Protein AF-A0A5C3QQQ2-F1 (afdb_monomer_lite)

Radius of gyration: 18.69 Å; chains: 1; bounding box: 52×61×32 Å

Foldseek 3Di:
DVVVVVVPDDPPPPPADPQADDCVVDDPDFWDQFPVPRDIFGKDWRAWPDPPPPPAKTKTWIAGVVVRFIKIKIKHALPPPPVVQCVCVVVVNHFAWGDWDQDDCVPRNRIIITMGHDDDDDDPDDPDDDD

Secondary structure (DSSP, 8-state):
-HHHHHHHS--------TT---GGGS-S--EEE-TTT--EEE-EEEEESS-TT--S-EEEEEEETTTTEEEEEEEEETT--HHHHHHHHTTTSSPPEEEEEE--HHHHTTEEEEEEEPP-PPP--------

pLDDT: mean 80.93, std 16.32, range [37.81, 96.75]

Structure (mmCIF, N/CA/C/O backbone):
data_AF-A0A5C3QQQ2-F1
#
_entry.id   AF-A0A5C3QQQ2-F1
#
loop_
_atom_site.group_PDB
_atom_site.id
_atom_site.type_symbol
_atom_site.label_atom_id
_atom_site.label_alt_id
_atom_site.label_comp_id
_atom_site.label_asym_id
_atom_site.label_entity_id
_atom_site.label_seq_id
_atom_site.pdbx_PDB_ins_code
_atom_site.Cartn_x
_atom_site.Cartn_y
_atom_site.Cartn_z
_atom_site.occupancy
_atom_site.B_iso_or_equiv
_atom_site.auth_seq_id
_atom_site.auth_comp_id
_atom_site.auth_asym_id
_atom_site.auth_atom_id
_atom_site.pdbx_PDB_model_num
ATOM 1 N N . MET A 1 1 ? -7.014 41.185 -11.190 1.00 55.47 1 MET A N 1
ATOM 2 C CA . MET A 1 1 ? -6.015 41.120 -10.099 1.00 55.47 1 MET A CA 1
ATOM 3 C C . MET A 1 1 ? -5.988 39.708 -9.533 1.00 55.47 1 MET A C 1
ATOM 5 O O . MET A 1 1 ? -6.895 39.343 -8.803 1.00 55.47 1 MET A O 1
ATOM 9 N N . LEU A 1 2 ? -4.971 38.915 -9.878 1.00 62.41 2 LEU A N 1
ATOM 10 C CA . LEU A 1 2 ? -4.771 37.563 -9.332 1.00 62.41 2 LEU A CA 1
ATOM 11 C C . LEU A 1 2 ? -4.286 37.609 -7.867 1.00 62.41 2 LEU A C 1
ATOM 13 O O . LEU A 1 2 ? -4.644 36.767 -7.056 1.00 62.41 2 LEU A O 1
ATOM 17 N N . GLN A 1 3 ? -3.511 38.640 -7.510 1.00 69.19 3 GLN A N 1
ATOM 18 C CA . GLN A 1 3 ? -2.911 38.787 -6.177 1.00 69.19 3 GLN A CA 1
ATOM 19 C C . GLN A 1 3 ? -3.929 38.938 -5.036 1.00 69.19 3 GLN A C 1
ATOM 21 O O . GLN A 1 3 ? -3.665 38.460 -3.938 1.00 69.19 3 GLN A O 1
ATOM 26 N N . GLY A 1 4 ? -5.078 39.581 -5.279 1.00 79.19 4 GLY A N 1
ATOM 27 C CA . GLY A 1 4 ? -6.130 39.720 -4.265 1.00 79.19 4 GLY A CA 1
ATOM 28 C C . GLY A 1 4 ? -6.773 38.378 -3.911 1.00 79.19 4 GLY A C 1
ATOM 29 O O . GLY A 1 4 ? -6.959 38.083 -2.738 1.00 79.19 4 GLY A O 1
ATOM 30 N N . TYR A 1 5 ? -7.009 37.539 -4.924 1.00 72.81 5 TYR A N 1
ATOM 31 C CA . TYR A 1 5 ? -7.568 36.195 -4.766 1.00 72.81 5 TYR A CA 1
ATOM 32 C C . TYR A 1 5 ? -6.655 35.283 -3.932 1.00 72.81 5 TYR A C 1
ATOM 34 O O . TYR A 1 5 ? -7.126 34.616 -3.019 1.00 72.81 5 TYR A O 1
ATOM 42 N N . TYR A 1 6 ? -5.337 35.305 -4.170 1.00 74.25 6 TYR A N 1
ATOM 43 C CA . TYR A 1 6 ? -4.394 34.483 -3.396 1.00 74.25 6 TYR A CA 1
ATOM 44 C C . TYR A 1 6 ? -4.176 34.952 -1.950 1.00 74.25 6 TYR A C 1
ATOM 46 O O . TYR A 1 6 ? -3.698 34.165 -1.142 1.00 74.25 6 TYR A O 1
ATOM 54 N N . ARG A 1 7 ? -4.518 36.200 -1.597 1.00 74.75 7 ARG A N 1
ATOM 55 C CA . ARG A 1 7 ? -4.427 36.689 -0.206 1.00 74.75 7 ARG A CA 1
ATOM 56 C C . ARG A 1 7 ? -5.573 36.221 0.683 1.00 74.75 7 ARG A C 1
ATOM 58 O O . ARG A 1 7 ? -5.406 36.207 1.896 1.00 74.75 7 ARG A O 1
ATOM 65 N N . THR A 1 8 ? -6.725 35.908 0.097 1.00 77.12 8 THR A N 1
ATOM 66 C CA . THR A 1 8 ? -7.932 35.507 0.836 1.00 77.12 8 THR A CA 1
ATOM 67 C C . THR A 1 8 ? -8.092 33.998 0.936 1.00 77.12 8 THR A C 1
ATOM 69 O O . THR A 1 8 ? -9.000 33.533 1.617 1.00 77.12 8 THR A O 1
ATOM 72 N N . LEU A 1 9 ? -7.248 33.226 0.246 1.00 73.75 9 LEU A N 1
ATOM 73 C CA . LEU A 1 9 ? -7.199 31.789 0.452 1.00 73.75 9 LEU A CA 1
ATOM 74 C C . LEU A 1 9 ? -6.579 31.543 1.823 1.00 73.75 9 LEU A C 1
ATOM 76 O O . LEU A 1 9 ? -5.402 31.828 2.041 1.00 73.75 9 LEU A O 1
ATOM 80 N N . GLU A 1 10 ? -7.381 31.016 2.741 1.00 66.81 10 GLU A N 1
ATOM 81 C CA . GLU A 1 10 ? -6.843 30.345 3.913 1.00 66.81 10 GLU A CA 1
ATOM 82 C C . GLU A 1 10 ? -5.853 29.299 3.409 1.00 66.81 10 GLU A C 1
ATOM 84 O O . GLU A 1 10 ? -6.215 28.445 2.598 1.00 66.81 10 GLU A O 1
ATOM 89 N N . SER A 1 11 ? -4.590 29.396 3.827 1.00 59.12 11 SER A N 1
ATOM 90 C CA . SER A 1 11 ? -3.621 28.342 3.554 1.00 59.12 11 SER A CA 1
ATOM 91 C C . SER A 1 11 ? -4.184 27.068 4.175 1.00 59.12 11 SER A C 1
ATOM 93 O O . SER A 1 11 ? -4.240 27.000 5.409 1.00 59.12 11 SER A O 1
ATOM 95 N N . PRO A 1 12 ? -4.592 26.057 3.381 1.00 58.56 12 PRO A N 1
ATOM 96 C CA . PRO A 1 12 ? -4.883 24.766 3.954 1.00 58.56 12 PRO A CA 1
ATOM 97 C C . PRO A 1 12 ? -3.520 24.291 4.414 1.00 58.56 12 PRO A C 1
ATOM 99 O O . PRO A 1 12 ? -2.669 23.922 3.610 1.00 58.56 12 PRO A O 1
ATOM 102 N N . THR A 1 13 ? -3.254 24.445 5.700 1.00 54.50 13 THR A N 1
ATOM 103 C CA . THR A 1 13 ? -2.067 23.874 6.300 1.00 54.50 13 THR A CA 1
ATOM 104 C C . THR A 1 13 ? -2.520 22.457 6.596 1.00 54.50 13 THR A C 1
ATOM 106 O O . THR A 1 13 ? -3.230 22.271 7.586 1.00 54.50 13 THR A O 1
ATOM 109 N N . PRO A 1 14 ? -2.252 21.453 5.731 1.00 54.78 14 PRO A N 1
ATOM 110 C CA . PRO A 1 14 ? -2.414 20.090 6.191 1.00 54.78 14 PRO A CA 1
ATOM 111 C C . PRO A 1 14 ? -1.542 20.007 7.437 1.00 54.78 14 PRO A C 1
ATOM 113 O O . PRO A 1 14 ? -0.378 20.412 7.398 1.00 54.78 14 PRO A O 1
ATOM 116 N N . SER A 1 15 ? -2.110 19.584 8.562 1.00 54.94 15 SER A N 1
ATOM 117 C CA . SER A 1 15 ? -1.320 19.267 9.742 1.00 54.94 15 SER A CA 1
ATOM 118 C C . SER A 1 15 ? -0.343 18.171 9.323 1.00 54.94 15 SER A C 1
ATOM 120 O O . SER A 1 15 ? -0.707 16.995 9.262 1.00 54.94 15 SER A O 1
ATOM 122 N N . LEU A 1 16 ? 0.862 18.563 8.911 1.00 56.09 16 LEU A N 1
ATOM 123 C CA . LEU A 1 16 ? 1.905 17.629 8.534 1.00 56.09 16 LEU A CA 1
ATOM 124 C C . LEU A 1 16 ? 2.231 16.865 9.811 1.00 56.09 16 LEU A C 1
ATOM 126 O O . LEU A 1 16 ? 2.661 17.459 10.801 1.00 56.09 16 LEU A O 1
ATOM 130 N N . GLN A 1 17 ? 1.961 15.561 9.821 1.00 65.12 17 GLN A N 1
ATOM 131 C CA . GLN A 1 17 ? 2.464 14.726 10.900 1.00 65.12 17 GLN A CA 1
ATOM 132 C C . GLN A 1 17 ? 3.999 14.857 10.893 1.00 65.12 17 GLN A C 1
ATOM 134 O O . GLN A 1 17 ? 4.570 14.803 9.802 1.00 65.12 17 GLN A O 1
ATOM 139 N N . PRO A 1 18 ? 4.668 15.028 12.053 1.00 60.03 18 PRO A N 1
ATOM 140 C CA . PRO A 1 18 ? 6.091 15.395 12.138 1.00 60.03 18 PRO A CA 1
ATOM 141 C C . PRO A 1 18 ? 7.075 14.496 11.367 1.00 60.03 18 PRO A C 1
ATOM 143 O O . PRO A 1 18 ? 8.206 14.892 11.131 1.00 60.03 18 PRO A O 1
ATOM 146 N N . GLU A 1 19 ? 6.631 13.318 10.929 1.00 70.06 19 GLU A N 1
ATOM 147 C CA . GLU A 1 19 ? 7.434 12.289 10.260 1.00 70.06 19 GLU A CA 1
ATOM 148 C C . GLU A 1 19 ? 6.949 11.957 8.836 1.00 70.06 19 GLU A C 1
ATOM 150 O O . GLU A 1 19 ? 7.408 10.990 8.225 1.00 70.06 19 GLU A O 1
ATOM 155 N N . CYS A 1 20 ? 5.975 12.707 8.310 1.00 69.12 20 CYS A N 1
ATOM 156 C CA . C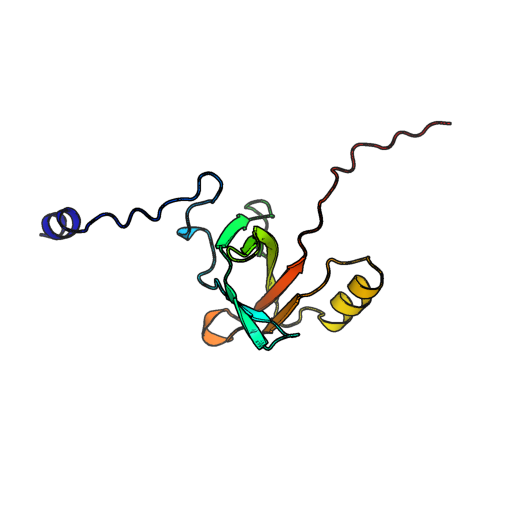YS A 1 20 ? 5.391 12.459 6.994 1.00 69.12 20 CYS A CA 1
ATOM 157 C C . CYS A 1 20 ? 5.871 13.498 5.982 1.00 69.12 20 CYS A C 1
ATOM 159 O O . CYS A 1 20 ? 5.811 14.706 6.222 1.00 69.12 20 CYS A O 1
ATOM 161 N N . MET A 1 21 ? 6.302 13.031 4.809 1.00 74.56 21 MET A N 1
ATOM 162 C CA . MET A 1 21 ? 6.568 13.933 3.689 1.00 74.56 21 MET A CA 1
ATOM 163 C C . MET A 1 21 ? 5.295 14.662 3.248 1.00 74.56 21 MET A C 1
ATOM 165 O O . MET A 1 21 ? 4.169 14.230 3.498 1.00 74.56 21 MET A O 1
ATOM 169 N N . HIS A 1 22 ? 5.475 15.783 2.550 1.00 73.56 22 HIS A N 1
ATOM 170 C CA . HIS A 1 22 ? 4.349 16.563 2.057 1.00 73.56 22 HIS A CA 1
ATOM 171 C C . HIS A 1 22 ? 3.447 15.711 1.124 1.00 73.56 22 HIS A C 1
ATOM 173 O O . HIS A 1 22 ? 3.970 15.103 0.185 1.00 73.56 22 HIS A O 1
ATOM 179 N N . PRO A 1 23 ? 2.103 15.727 1.283 1.00 74.69 23 PRO A N 1
ATOM 180 C CA . PRO A 1 23 ? 1.162 14.882 0.531 1.00 74.69 23 PRO A CA 1
ATOM 181 C C . PRO A 1 23 ? 1.332 14.893 -0.996 1.00 74.69 23 PRO A C 1
ATOM 183 O O . PRO A 1 23 ? 1.122 13.884 -1.657 1.00 74.69 23 PRO A O 1
ATOM 186 N N . ARG A 1 24 ? 1.767 16.029 -1.558 1.00 77.12 24 ARG A N 1
ATOM 187 C CA . ARG A 1 24 ? 2.061 16.213 -2.996 1.00 77.12 24 ARG A CA 1
ATOM 188 C C . ARG A 1 24 ? 3.042 15.201 -3.607 1.00 77.12 24 ARG A C 1
ATOM 190 O O . ARG A 1 24 ? 3.115 15.123 -4.827 1.00 77.12 24 ARG A O 1
ATOM 197 N N . PHE A 1 25 ? 3.851 14.526 -2.789 1.00 77.44 25 PHE A N 1
ATOM 198 C CA . PHE A 1 25 ? 4.832 13.535 -3.243 1.00 77.44 25 PHE A CA 1
ATOM 199 C C . PHE A 1 25 ? 4.265 12.113 -3.286 1.00 77.44 25 PHE A C 1
ATOM 201 O O . PHE A 1 25 ? 4.984 11.175 -3.628 1.00 77.44 25 PHE A O 1
ATOM 208 N N . PHE A 1 26 ? 2.985 11.950 -2.952 1.00 83.19 26 PHE A N 1
ATOM 209 C CA . PHE A 1 26 ? 2.322 10.661 -2.904 1.00 83.19 26 PHE A CA 1
ATOM 210 C C . PHE A 1 26 ? 1.177 10.568 -3.912 1.00 83.19 26 PHE A C 1
ATOM 212 O O . PHE A 1 26 ? 0.580 11.580 -4.289 1.00 83.19 26 PHE A O 1
ATOM 219 N N . PRO A 1 27 ? 0.830 9.344 -4.336 1.00 86.12 27 PRO A N 1
ATOM 220 C CA . PRO A 1 27 ? -0.387 9.094 -5.090 1.00 86.12 27 PRO A CA 1
ATOM 221 C C . PRO A 1 27 ? -1.641 9.507 -4.310 1.00 86.12 27 PRO A C 1
ATOM 223 O O . PRO A 1 27 ? -1.679 9.448 -3.084 1.00 86.12 27 PRO A O 1
ATOM 226 N N . HIS A 1 28 ? -2.708 9.853 -5.032 1.00 88.94 28 HIS A N 1
ATOM 227 C CA . HIS A 1 28 ? -3.985 10.255 -4.430 1.00 88.94 28 HIS A CA 1
ATOM 228 C C . HIS A 1 28 ? -4.751 9.115 -3.741 1.00 88.94 28 HIS A C 1
ATOM 230 O O . HIS A 1 28 ? -5.699 9.378 -3.009 1.00 88.94 28 HIS A O 1
ATOM 236 N N . ILE A 1 29 ? -4.385 7.855 -3.991 1.00 92.00 29 ILE A N 1
ATOM 237 C CA . ILE A 1 29 ? -5.066 6.698 -3.403 1.00 92.00 29 ILE A CA 1
ATOM 238 C C . ILE A 1 29 ? -4.637 6.547 -1.942 1.00 92.00 29 ILE A C 1
ATOM 240 O O . ILE A 1 29 ? -3.447 6.383 -1.676 1.00 92.00 29 ILE A O 1
ATOM 244 N N . THR A 1 30 ? -5.604 6.558 -1.023 1.00 94.88 30 THR A N 1
ATOM 245 C CA . THR A 1 30 ? -5.393 6.525 0.440 1.00 94.88 30 THR A CA 1
ATOM 246 C C . THR A 1 30 ? -6.254 5.482 1.164 1.00 94.88 30 THR A C 1
ATOM 248 O O . THR A 1 30 ? -6.337 5.481 2.392 1.00 94.88 30 THR A O 1
ATOM 251 N N . SER A 1 31 ? -6.909 4.578 0.432 1.00 95.19 31 SER A N 1
ATOM 252 C CA . SER A 1 31 ? -7.676 3.477 1.020 1.00 95.19 31 SER A CA 1
ATOM 253 C C . SER A 1 31 ? -7.729 2.249 0.110 1.00 95.19 31 SER A C 1
ATOM 255 O O . SER A 1 31 ? -7.435 2.332 -1.084 1.00 95.19 31 SER A O 1
ATOM 257 N N . TYR A 1 32 ? -8.069 1.094 0.684 1.00 94.38 32 TYR A N 1
ATOM 258 C CA . TYR A 1 32 ? -8.357 -0.147 -0.040 1.00 94.38 32 TYR A CA 1
ATOM 259 C C . TYR A 1 32 ? -9.415 -0.973 0.701 1.00 94.38 32 TYR A C 1
ATOM 261 O O . TYR A 1 32 ? -9.605 -0.810 1.903 1.00 94.38 32 TYR A O 1
ATOM 269 N N . SER A 1 33 ? -10.097 -1.875 -0.002 1.00 92.75 33 SER A N 1
ATOM 270 C CA . SER A 1 33 ? -11.020 -2.831 0.623 1.00 92.75 33 SER A CA 1
ATOM 271 C C . SER A 1 33 ? -10.257 -4.069 1.083 1.00 92.75 33 SER A C 1
ATOM 273 O O . SER A 1 33 ? -9.628 -4.738 0.266 1.00 92.75 33 SER A O 1
ATOM 275 N N . SER A 1 34 ? -10.316 -4.388 2.374 1.00 87.38 34 SER A N 1
ATOM 276 C CA . SER A 1 34 ? -9.772 -5.633 2.921 1.00 87.38 34 SER A CA 1
ATOM 277 C C . SER A 1 34 ? -10.383 -6.835 2.199 1.00 87.38 34 SER A C 1
ATOM 279 O O . SER A 1 34 ? -11.607 -6.936 2.104 1.00 87.38 34 SER A O 1
ATOM 281 N N . GLN A 1 35 ? -9.551 -7.748 1.690 1.00 81.19 35 GLN A N 1
ATOM 282 C CA . GLN A 1 35 ? -10.054 -8.958 1.028 1.00 81.19 35 GLN A CA 1
ATOM 283 C C . GLN A 1 35 ? -10.689 -9.940 2.020 1.00 81.19 35 GLN A C 1
ATOM 285 O O . GLN A 1 35 ? -11.592 -10.677 1.633 1.00 81.19 35 GLN A O 1
ATOM 290 N N . ASP A 1 36 ? -10.269 -9.911 3.288 1.00 82.56 36 ASP A N 1
ATOM 291 C CA . ASP A 1 36 ? -10.746 -10.846 4.311 1.00 82.56 36 ASP A CA 1
ATOM 292 C C . ASP A 1 36 ? -12.106 -10.430 4.888 1.00 82.56 36 ASP A C 1
ATOM 294 O O . ASP A 1 36 ? -12.965 -11.270 5.144 1.00 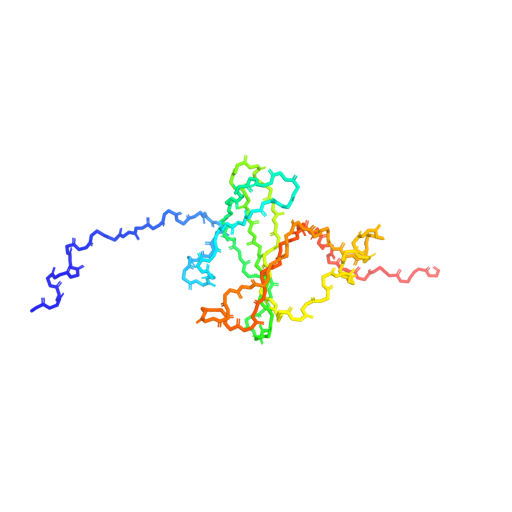82.56 36 ASP A O 1
ATOM 298 N N . THR A 1 37 ? -12.310 -9.125 5.103 1.00 86.62 37 THR A N 1
ATOM 299 C CA . THR A 1 37 ? -13.491 -8.594 5.810 1.00 86.62 37 THR A CA 1
ATOM 300 C C . THR A 1 37 ? -14.413 -7.753 4.933 1.00 86.62 37 THR A C 1
ATOM 302 O O . THR A 1 37 ? -15.540 -7.470 5.332 1.00 86.62 37 THR A O 1
ATOM 305 N N . GLY A 1 38 ? -13.950 -7.302 3.764 1.00 86.94 38 GLY A N 1
ATOM 306 C CA . GLY A 1 38 ? -14.660 -6.332 2.926 1.00 86.94 38 GLY A CA 1
ATOM 307 C C . GLY A 1 38 ? -14.666 -4.898 3.476 1.00 86.94 38 GLY A C 1
ATOM 308 O O . GLY A 1 38 ? -15.176 -3.998 2.809 1.00 86.94 38 GLY A O 1
ATOM 309 N N . GLU A 1 39 ? -14.096 -4.651 4.661 1.00 92.94 39 GLU A N 1
ATOM 310 C CA . GLU A 1 39 ? -14.027 -3.311 5.255 1.00 92.94 39 GLU A CA 1
ATOM 311 C C . GLU A 1 39 ? -13.092 -2.400 4.448 1.00 92.94 39 GLU A C 1
ATOM 313 O O . GLU A 1 39 ? -12.035 -2.822 3.971 1.00 92.94 39 GLU A O 1
ATOM 318 N N . VAL A 1 40 ? -13.455 -1.122 4.331 1.00 95.62 40 VAL A N 1
ATOM 319 C CA . VAL A 1 40 ? -12.564 -0.092 3.792 1.00 95.62 40 VAL A CA 1
ATOM 320 C C . VAL A 1 40 ? -11.504 0.271 4.834 1.00 95.62 40 VAL A C 1
ATOM 322 O O . VAL A 1 40 ? -11.803 0.800 5.907 1.00 95.62 40 VAL A O 1
ATOM 325 N N . VAL A 1 41 ? -10.247 0.016 4.487 1.00 96.06 41 VAL A N 1
ATOM 326 C CA . VAL A 1 41 ? -9.064 0.362 5.271 1.00 96.06 41 VAL A CA 1
ATOM 327 C C . VAL A 1 41 ? -8.469 1.653 4.722 1.00 96.06 41 VAL A C 1
ATOM 329 O O . VAL A 1 41 ? -7.973 1.691 3.596 1.00 96.06 41 VAL A O 1
ATOM 332 N N . GLU A 1 42 ? -8.500 2.709 5.529 1.00 96.75 42 GLU A N 1
ATOM 333 C CA . GLU A 1 42 ? -7.833 3.981 5.242 1.00 96.75 42 GLU A CA 1
ATOM 334 C C . GLU A 1 42 ? -6.387 3.963 5.742 1.00 96.75 42 GLU A C 1
ATOM 336 O O . GLU A 1 42 ? -6.078 3.383 6.787 1.00 96.75 42 GLU A O 1
ATOM 341 N N . PHE A 1 43 ? -5.495 4.623 5.009 1.00 95.38 43 PHE A N 1
ATOM 342 C CA . PHE A 1 43 ? -4.093 4.756 5.377 1.00 95.38 43 PHE A CA 1
ATOM 343 C C . PHE A 1 43 ? -3.543 6.143 5.042 1.00 95.38 43 PHE A C 1
ATOM 345 O O . PHE A 1 43 ? -4.047 6.857 4.175 1.00 95.38 43 PHE A O 1
ATOM 352 N N . VAL A 1 44 ? -2.458 6.505 5.720 1.00 94.25 44 VAL A N 1
ATOM 353 C CA . VAL A 1 44 ? -1.714 7.748 5.509 1.00 94.25 44 VAL A CA 1
ATOM 354 C C . VAL A 1 44 ? -0.293 7.405 5.093 1.00 94.25 44 VAL A C 1
ATOM 356 O O . VAL A 1 44 ? 0.365 6.581 5.729 1.00 94.25 44 VAL A O 1
ATOM 359 N N . TYR A 1 45 ? 0.185 8.022 4.016 1.00 93.25 45 TYR A N 1
ATOM 360 C CA . TYR A 1 45 ? 1.561 7.845 3.571 1.00 93.25 45 TYR A CA 1
ATOM 361 C C . TYR A 1 45 ? 2.555 8.481 4.541 1.00 93.25 45 TYR A C 1
ATOM 363 O O . TYR A 1 45 ? 2.349 9.592 5.020 1.00 93.25 45 TYR A O 1
ATOM 371 N N . VAL A 1 46 ? 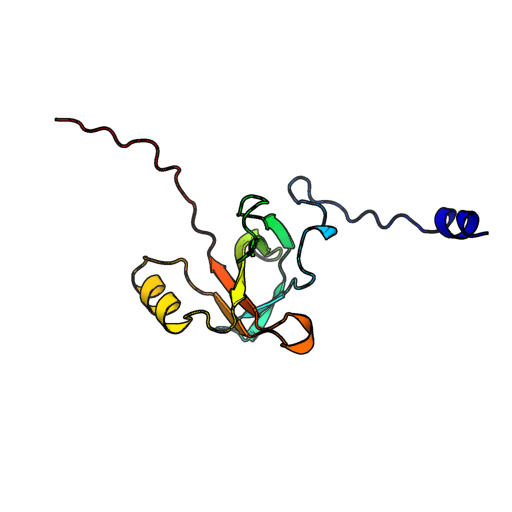3.666 7.785 4.765 1.00 91.88 46 VAL A N 1
ATOM 372 C CA . VAL A 1 46 ? 4.787 8.253 5.584 1.00 91.88 46 VAL A CA 1
ATOM 373 C C . VAL A 1 46 ? 5.927 8.712 4.678 1.00 91.88 46 VAL A C 1
ATOM 375 O O . VAL A 1 46 ? 6.319 9.879 4.700 1.00 91.88 46 VAL A O 1
ATOM 378 N N . LYS A 1 47 ? 6.451 7.796 3.849 1.00 90.62 47 LYS A N 1
ATOM 379 C CA . LYS A 1 47 ? 7.593 8.047 2.958 1.00 90.62 47 LYS A CA 1
ATOM 380 C C . LYS A 1 47 ? 7.675 7.054 1.792 1.00 90.62 47 LYS A C 1
ATOM 382 O O . LYS A 1 47 ? 7.320 5.891 1.986 1.00 90.62 47 LYS A O 1
ATOM 387 N N . PRO A 1 48 ? 8.174 7.436 0.603 1.00 89.62 48 PRO A N 1
ATOM 388 C CA . PRO A 1 48 ? 8.720 6.476 -0.353 1.00 89.62 48 PRO A CA 1
ATOM 389 C C . PRO A 1 48 ? 9.824 5.612 0.273 1.00 89.62 48 PRO A C 1
ATOM 391 O O . PRO A 1 48 ? 10.612 6.069 1.100 1.00 89.62 48 PRO A O 1
ATOM 394 N N . LEU A 1 49 ? 9.849 4.339 -0.115 1.00 88.94 49 LEU A N 1
ATOM 395 C CA . LEU A 1 49 ? 10.818 3.337 0.341 1.00 88.94 49 LEU A CA 1
ATOM 396 C C . LEU A 1 49 ? 11.974 3.136 -0.635 1.00 88.94 49 LEU A C 1
ATOM 398 O O . LEU A 1 49 ? 12.958 2.487 -0.293 1.00 88.94 49 LEU A O 1
ATOM 402 N N . GLN A 1 50 ? 11.848 3.648 -1.853 1.00 80.81 50 GLN A N 1
ATOM 403 C CA . GLN A 1 50 ? 12.900 3.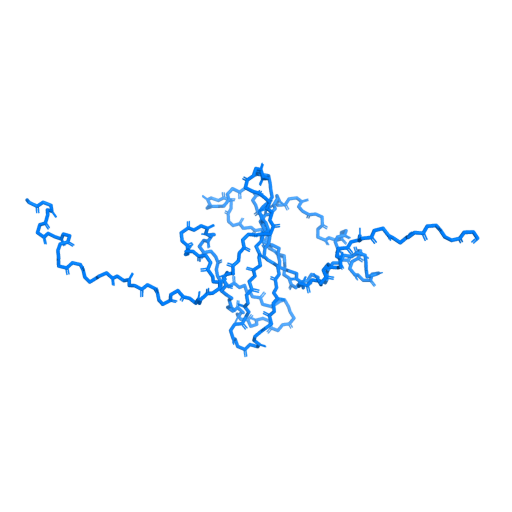567 -2.853 1.00 80.81 50 GLN A CA 1
ATOM 404 C C . GLN A 1 50 ? 13.615 4.900 -3.002 1.00 80.81 50 GLN A C 1
ATOM 406 O O . GLN A 1 50 ? 13.022 5.950 -2.745 1.00 80.81 50 GLN A O 1
ATOM 411 N N . PRO A 1 51 ? 14.877 4.861 -3.453 1.00 70.56 51 PRO A N 1
ATOM 412 C CA . PRO A 1 51 ? 15.590 6.073 -3.797 1.00 70.56 51 PRO A CA 1
ATOM 413 C C . PRO A 1 51 ? 14.930 6.767 -4.995 1.00 70.56 51 PRO A C 1
ATOM 415 O O . PRO A 1 51 ? 14.337 6.119 -5.858 1.00 70.56 51 PRO A O 1
ATOM 418 N N . GLU A 1 52 ? 15.086 8.088 -5.070 1.00 65.50 52 GLU A N 1
ATOM 419 C CA . GLU A 1 52 ? 14.425 8.961 -6.055 1.00 65.50 52 GLU A CA 1
ATOM 420 C C . GLU A 1 52 ? 14.652 8.553 -7.522 1.00 65.50 52 GLU A C 1
ATOM 422 O O . GLU A 1 52 ? 13.824 8.831 -8.385 1.00 65.50 52 GLU A O 1
ATOM 427 N N . TRP A 1 53 ? 15.750 7.853 -7.820 1.00 62.50 53 TRP A N 1
ATOM 428 C CA . TRP A 1 53 ? 16.092 7.392 -9.169 1.00 62.50 53 TRP A CA 1
ATOM 429 C C . TRP A 1 53 ? 15.371 6.099 -9.601 1.00 62.50 53 TRP A C 1
ATOM 431 O O . TRP A 1 53 ? 15.479 5.686 -10.759 1.00 62.50 53 TRP A O 1
ATOM 441 N N . ALA A 1 54 ? 14.628 5.433 -8.711 1.00 64.12 54 ALA A N 1
ATOM 442 C CA . ALA A 1 54 ? 13.908 4.199 -9.020 1.00 64.12 54 ALA A CA 1
ATOM 443 C C . ALA A 1 54 ? 12.567 4.489 -9.727 1.00 64.12 54 ALA A C 1
ATOM 445 O O . ALA A 1 54 ? 11.512 4.590 -9.110 1.00 64.12 54 ALA A O 1
ATOM 446 N N . ILE A 1 55 ? 12.603 4.593 -11.057 1.00 57.81 55 ILE A N 1
ATOM 447 C CA . ILE A 1 55 ? 11.475 5.092 -11.870 1.00 57.81 55 ILE A CA 1
ATOM 448 C C . ILE A 1 55 ? 10.334 4.068 -12.072 1.00 57.81 55 ILE A C 1
ATOM 450 O O . ILE A 1 55 ? 9.207 4.456 -12.368 1.00 57.81 55 ILE A O 1
ATOM 454 N N . ARG A 1 56 ? 10.582 2.752 -11.965 1.00 61.59 56 ARG A N 1
ATOM 455 C CA . ARG A 1 56 ? 9.670 1.741 -12.562 1.00 61.59 56 ARG A CA 1
ATOM 456 C C . ARG A 1 56 ? 8.665 1.073 -11.622 1.00 61.59 56 ARG A C 1
ATOM 458 O O . ARG A 1 56 ? 7.738 0.428 -12.098 1.00 61.59 56 ARG A O 1
ATOM 465 N N . CYS A 1 57 ? 8.826 1.186 -10.313 1.00 64.00 57 CYS A N 1
ATOM 466 C CA . CYS A 1 57 ? 7.918 0.602 -9.325 1.00 64.00 57 CYS A CA 1
ATOM 467 C C . CYS A 1 57 ? 8.036 1.466 -8.089 1.00 64.00 57 CYS A C 1
ATOM 469 O O . CYS A 1 57 ? 9.136 1.492 -7.557 1.00 64.00 57 CYS A O 1
ATOM 471 N N . VAL A 1 58 ? 6.973 2.134 -7.642 1.00 82.44 58 VAL A N 1
ATOM 472 C CA . VAL A 1 58 ? 7.058 3.002 -6.460 1.00 82.44 58 VAL A CA 1
ATOM 473 C C . VAL A 1 58 ? 6.406 2.314 -5.263 1.00 82.44 58 VAL A C 1
ATOM 475 O O . VAL A 1 58 ? 5.228 1.955 -5.307 1.00 82.44 58 VAL A O 1
ATOM 478 N N . CYS A 1 59 ? 7.200 2.083 -4.224 1.00 90.94 59 CYS A N 1
ATOM 479 C CA . CYS A 1 59 ? 6.836 1.517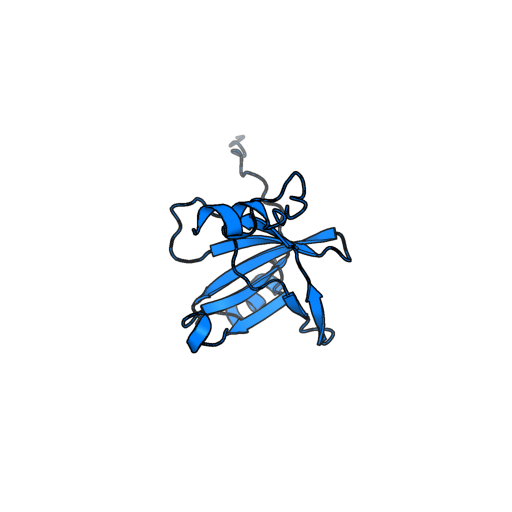 -2.936 1.00 90.94 59 CYS A CA 1
ATOM 480 C C . CYS A 1 59 ? 6.833 2.639 -1.905 1.00 90.94 59 CYS A C 1
ATOM 482 O O . CYS A 1 59 ? 7.804 3.385 -1.782 1.00 90.94 59 CYS A O 1
ATOM 484 N N . PHE A 1 60 ? 5.773 2.703 -1.119 1.00 93.06 60 PHE A N 1
ATOM 485 C CA . PHE A 1 60 ? 5.591 3.685 -0.072 1.00 93.06 60 PHE A CA 1
ATOM 486 C C . PHE A 1 60 ? 5.307 2.985 1.243 1.00 93.06 60 PHE A C 1
ATOM 488 O O . PHE A 1 60 ? 4.548 2.020 1.308 1.00 93.06 60 PHE A O 1
ATOM 495 N N . GLU A 1 61 ? 5.902 3.504 2.301 1.00 94.12 61 GLU A N 1
ATOM 496 C CA . GLU A 1 61 ? 5.491 3.204 3.653 1.00 94.12 61 GLU A CA 1
ATOM 497 C C . GLU A 1 61 ? 4.243 4.015 3.989 1.00 94.12 61 GLU A C 1
ATOM 499 O O . GLU A 1 61 ? 4.196 5.222 3.740 1.00 94.12 61 GLU A O 1
ATOM 504 N N . ALA A 1 62 ? 3.255 3.355 4.582 1.00 95.31 62 ALA A N 1
ATOM 505 C CA . ALA A 1 62 ? 2.042 3.985 5.075 1.00 95.31 62 ALA A CA 1
ATOM 506 C C . ALA A 1 62 ? 1.662 3.435 6.455 1.00 95.31 62 ALA A C 1
ATOM 508 O O . ALA A 1 62 ? 2.131 2.372 6.868 1.00 95.31 62 ALA A O 1
ATOM 509 N N . VAL A 1 63 ? 0.813 4.169 7.167 1.00 95.38 63 VAL A N 1
ATOM 510 C CA . VAL A 1 63 ? 0.253 3.784 8.465 1.00 95.38 63 VAL A CA 1
ATOM 511 C C . VAL A 1 63 ? -1.267 3.740 8.383 1.00 95.38 63 VAL A C 1
ATOM 513 O O . VAL A 1 63 ? -1.877 4.606 7.761 1.00 95.38 63 VAL A O 1
ATOM 516 N N . ILE A 1 64 ? -1.882 2.742 9.012 1.00 95.25 64 ILE A N 1
ATOM 517 C CA . ILE A 1 64 ? -3.332 2.653 9.198 1.00 95.25 64 ILE A CA 1
ATOM 518 C C . ILE A 1 64 ? -3.672 3.396 10.501 1.00 95.25 64 ILE A C 1
ATOM 520 O O . ILE A 1 64 ? -3.325 2.899 11.574 1.00 95.25 64 ILE A O 1
ATOM 524 N N . PRO A 1 65 ? -4.344 4.565 10.469 1.00 93.88 65 PRO A N 1
ATOM 525 C CA . PRO A 1 65 ? -4.550 5.379 11.672 1.00 93.88 65 PRO A CA 1
ATOM 526 C C . PRO A 1 65 ? -5.344 4.664 12.769 1.00 93.88 65 PRO A C 1
ATOM 528 O O . PRO A 1 65 ? -5.057 4.844 13.947 1.00 93.88 65 PRO A O 1
ATOM 531 N N . LYS A 1 66 ? -6.307 3.815 12.381 1.00 93.31 66 LYS A N 1
ATOM 532 C CA . LYS A 1 66 ? -7.154 3.052 13.312 1.00 93.31 66 LYS A CA 1
ATOM 533 C C . LYS A 1 66 ? -6.361 2.078 14.192 1.00 93.31 66 LYS A C 1
ATOM 535 O O . LYS A 1 66 ? -6.759 1.833 15.324 1.00 93.31 66 LYS A O 1
ATOM 540 N N . THR A 1 67 ? -5.274 1.505 13.675 1.00 93.62 67 THR A N 1
ATOM 541 C CA . THR A 1 67 ? -4.522 0.418 14.333 1.00 93.62 67 THR A CA 1
ATOM 542 C C . THR A 1 67 ? -3.066 0.776 14.621 1.00 93.62 67 THR A C 1
ATOM 544 O O . THR A 1 67 ? -2.354 -0.014 15.233 1.00 93.62 67 THR A O 1
ATOM 547 N N . ALA A 1 68 ? -2.609 1.945 14.159 1.00 93.00 68 ALA A N 1
ATOM 548 C CA . ALA A 1 68 ? -1.205 2.363 14.119 1.00 93.00 68 ALA A CA 1
ATOM 549 C C . ALA A 1 68 ? -0.273 1.387 13.369 1.00 93.00 68 ALA A C 1
ATOM 551 O O . ALA A 1 68 ? 0.953 1.462 13.475 1.00 93.00 68 ALA A O 1
ATOM 552 N N . GLU A 1 69 ? -0.841 0.475 12.584 1.00 94.00 69 GLU A N 1
ATOM 553 C CA . GLU A 1 69 ? -0.091 -0.548 11.878 1.00 94.00 69 GLU A CA 1
ATOM 554 C C . GLU A 1 69 ? 0.603 0.022 10.640 1.00 94.00 69 GLU A C 1
ATOM 556 O O . GLU A 1 69 ? 0.009 0.784 9.875 1.00 94.00 69 GLU A O 1
ATOM 561 N N . ARG A 1 70 ? 1.860 -0.377 10.414 1.00 94.88 70 ARG A N 1
ATOM 562 C CA . ARG A 1 70 ? 2.630 0.029 9.234 1.00 94.88 70 ARG A CA 1
ATOM 563 C C . ARG A 1 70 ? 2.502 -0.993 8.110 1.00 94.88 70 ARG A C 1
ATOM 565 O O . ARG A 1 70 ? 2.714 -2.189 8.300 1.00 94.88 70 ARG A O 1
ATOM 572 N N . ILE A 1 71 ? 2.230 -0.489 6.916 1.00 95.81 71 ILE A N 1
ATOM 573 C CA . ILE A 1 71 ? 2.058 -1.263 5.688 1.00 95.81 71 ILE A CA 1
ATOM 574 C C . ILE A 1 71 ? 2.966 -0.723 4.583 1.00 95.81 71 ILE A C 1
ATOM 576 O O . ILE A 1 71 ? 3.500 0.387 4.668 1.00 95.81 71 ILE A O 1
ATOM 580 N N . VAL A 1 72 ? 3.116 -1.517 3.527 1.00 95.62 72 VAL A N 1
ATOM 581 C CA . VAL A 1 72 ? 3.733 -1.088 2.274 1.00 95.62 72 VAL A CA 1
ATOM 582 C C . VAL A 1 72 ? 2.665 -1.028 1.195 1.00 95.62 72 VAL A C 1
ATOM 584 O O . VAL A 1 72 ? 1.975 -2.016 0.949 1.00 95.62 72 VAL A O 1
ATOM 587 N N . VAL A 1 73 ? 2.568 0.123 0.534 1.00 95.31 73 VAL A N 1
ATOM 588 C CA . VAL A 1 73 ? 1.727 0.348 -0.642 1.00 95.31 73 VAL A CA 1
ATOM 589 C C . VAL A 1 73 ? 2.636 0.446 -1.857 1.00 95.31 73 VAL A C 1
ATOM 591 O O . VAL A 1 73 ? 3.512 1.306 -1.917 1.00 95.31 73 VAL A O 1
ATOM 594 N N . LYS A 1 74 ? 2.448 -0.440 -2.830 1.00 92.94 74 LYS A N 1
ATOM 595 C CA . LYS A 1 74 ? 3.240 -0.492 -4.057 1.00 92.94 74 LYS A CA 1
ATOM 596 C C . LYS A 1 74 ? 2.347 -0.338 -5.276 1.00 92.94 74 LYS A C 1
ATOM 598 O O . LYS A 1 74 ? 1.320 -1.003 -5.387 1.00 92.94 74 LYS A O 1
ATOM 603 N N . PHE A 1 75 ? 2.804 0.473 -6.222 1.00 91.00 75 PHE A N 1
ATOM 604 C CA . PHE A 1 75 ? 2.219 0.580 -7.553 1.00 91.00 75 PHE A CA 1
ATOM 605 C C . PHE A 1 75 ? 3.135 -0.136 -8.542 1.00 91.00 75 PHE A C 1
ATOM 607 O O . PHE A 1 75 ? 4.279 0.270 -8.760 1.00 91.00 75 PHE A O 1
ATOM 614 N N . ALA A 1 76 ? 2.649 -1.251 -9.080 1.00 89.31 76 ALA A N 1
ATOM 615 C CA . ALA A 1 76 ? 3.386 -2.123 -9.990 1.00 89.31 76 ALA A CA 1
ATOM 616 C C . ALA A 1 76 ? 2.596 -2.328 -11.281 1.00 89.31 76 ALA A C 1
ATOM 618 O O . ALA A 1 76 ? 1.423 -1.987 -11.344 1.00 89.31 76 ALA A O 1
ATOM 619 N N . GLU A 1 77 ? 3.203 -2.909 -12.312 1.00 88.31 77 GLU A N 1
ATOM 620 C CA . GLU A 1 77 ? 2.453 -3.293 -13.510 1.00 88.31 77 GLU A CA 1
ATOM 621 C C . GLU A 1 77 ? 1.323 -4.280 -13.173 1.00 88.31 77 GLU A C 1
ATOM 623 O O . GLU A 1 77 ? 1.471 -5.158 -12.331 1.00 88.31 77 GLU A O 1
ATOM 628 N N . SER A 1 78 ? 0.200 -4.177 -13.880 1.00 82.00 78 SER A N 1
ATOM 629 C CA . SER A 1 78 ? -0.996 -5.025 -13.728 1.00 82.00 78 SER A CA 1
ATOM 630 C C . SER A 1 78 ? -0.738 -6.514 -13.952 1.00 82.00 78 SER A C 1
ATOM 632 O O . SER A 1 78 ? -1.511 -7.345 -13.489 1.00 82.00 78 SER A O 1
ATOM 634 N N . LYS A 1 79 ? 0.371 -6.861 -14.616 1.00 83.69 79 LYS A N 1
ATOM 635 C CA . LYS A 1 79 ? 0.875 -8.237 -14.741 1.00 83.69 79 LYS A CA 1
ATOM 636 C C . LYS A 1 79 ? 1.681 -8.695 -13.520 1.00 83.69 79 LYS A C 1
ATOM 638 O O . LYS A 1 79 ? 2.445 -9.654 -13.618 1.00 83.69 79 LYS A O 1
ATOM 643 N N . TYR A 1 80 ? 1.561 -8.001 -12.392 1.00 82.81 80 TYR A N 1
ATOM 644 C CA . TYR A 1 80 ? 2.143 -8.426 -11.131 1.00 82.81 80 TYR A CA 1
ATOM 645 C C . TYR A 1 80 ? 1.741 -9.873 -10.837 1.00 82.81 80 TYR A C 1
ATOM 647 O O . TYR A 1 80 ? 0.563 -10.223 -10.894 1.00 82.81 80 TYR A O 1
ATOM 655 N N . GLY A 1 81 ? 2.726 -10.719 -10.540 1.00 88.19 81 GLY A N 1
ATOM 656 C CA . GLY A 1 81 ? 2.498 -12.132 -10.260 1.00 88.19 81 GLY A CA 1
ATOM 657 C C . GLY A 1 81 ? 1.874 -12.332 -8.885 1.00 88.19 81 GLY A C 1
ATOM 658 O O . GLY A 1 81 ? 2.566 -12.782 -7.980 1.00 88.19 81 GLY A O 1
ATOM 659 N N . GLU A 1 82 ? 0.587 -12.014 -8.720 1.00 92.38 82 GLU A N 1
ATOM 660 C CA . GLU A 1 82 ? -0.133 -12.166 -7.450 1.00 92.38 82 GLU A CA 1
ATOM 661 C C . GLU A 1 82 ? -0.005 -13.593 -6.904 1.00 92.38 82 GLU A C 1
ATOM 663 O O . GLU A 1 82 ? 0.410 -13.782 -5.763 1.00 92.38 82 GLU A O 1
ATOM 668 N N . GLY A 1 83 ? -0.293 -14.603 -7.733 1.00 93.44 83 GLY A N 1
ATOM 669 C CA . GLY A 1 83 ? -0.194 -16.007 -7.329 1.00 93.44 83 GLY A CA 1
ATOM 670 C C . GLY A 1 83 ? 1.224 -16.404 -6.908 1.00 93.44 83 GLY A C 1
ATOM 671 O O . GLY A 1 83 ? 1.400 -17.070 -5.891 1.00 93.44 83 GLY A O 1
ATOM 672 N N . ALA A 1 84 ? 2.242 -15.931 -7.635 1.00 94.31 84 ALA A N 1
ATOM 673 C CA . ALA A 1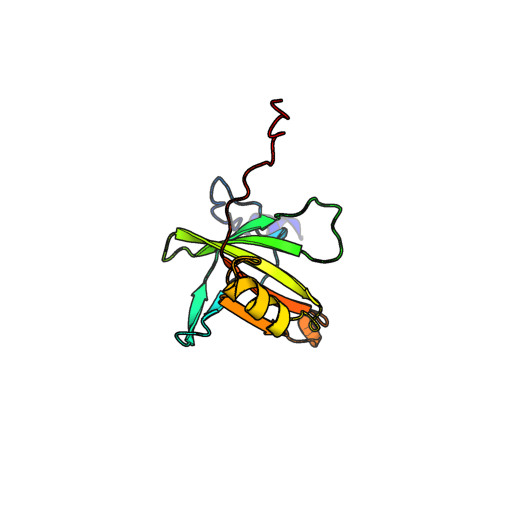 84 ? 3.639 -16.152 -7.268 1.00 94.31 84 ALA A CA 1
ATOM 674 C C . ALA A 1 84 ? 3.992 -15.453 -5.944 1.00 94.31 84 ALA A C 1
ATOM 676 O O . ALA A 1 84 ? 4.655 -16.042 -5.095 1.00 94.31 84 ALA A O 1
ATOM 677 N N . HIS A 1 85 ? 3.511 -14.223 -5.734 1.00 94.56 85 HIS A N 1
ATOM 678 C CA . HIS A 1 85 ? 3.701 -13.491 -4.482 1.00 94.56 85 HIS A CA 1
ATOM 679 C C . HIS A 1 85 ? 3.070 -14.230 -3.305 1.00 94.56 85 HIS A C 1
ATOM 681 O O . HIS A 1 85 ? 3.747 -14.435 -2.304 1.00 94.56 85 HIS A O 1
ATOM 687 N N . ARG A 1 86 ? 1.805 -14.656 -3.419 1.00 95.06 86 ARG A N 1
ATOM 688 C CA . ARG A 1 86 ? 1.115 -15.421 -2.367 1.00 95.06 86 ARG A CA 1
ATOM 689 C C . ARG A 1 86 ? 1.858 -16.715 -2.050 1.00 95.06 86 ARG A C 1
ATOM 691 O O . ARG A 1 86 ? 2.196 -16.948 -0.898 1.00 95.06 86 ARG A O 1
ATOM 698 N N . TYR A 1 87 ? 2.241 -17.473 -3.078 1.00 95.81 87 TYR A N 1
ATOM 699 C CA . TYR A 1 87 ? 3.020 -18.702 -2.917 1.00 95.81 87 TYR A CA 1
ATOM 700 C C . TYR A 1 87 ? 4.338 -18.491 -2.149 1.00 95.81 87 TYR A C 1
ATOM 702 O O . TYR A 1 87 ? 4.728 -19.334 -1.334 1.00 95.81 87 TYR A O 1
ATOM 710 N N . MET A 1 88 ? 5.036 -17.379 -2.413 1.00 96.12 88 MET A N 1
ATOM 711 C CA . MET A 1 88 ? 6.247 -16.994 -1.682 1.00 96.12 88 MET A CA 1
ATOM 712 C C . MET A 1 88 ? 5.935 -16.531 -0.254 1.00 96.12 88 MET A C 1
ATOM 714 O O . MET A 1 88 ? 6.673 -16.871 0.669 1.00 96.12 88 MET A O 1
ATOM 718 N N . ALA A 1 89 ? 4.851 -15.780 -0.055 1.00 95.25 89 ALA A N 1
ATOM 719 C CA . ALA A 1 89 ? 4.438 -15.288 1.255 1.00 95.25 89 ALA A CA 1
ATOM 720 C C . ALA A 1 89 ? 4.058 -16.427 2.210 1.00 95.25 89 ALA A C 1
ATOM 722 O O . ALA A 1 89 ? 4.502 -16.423 3.355 1.00 95.25 89 ALA A O 1
ATOM 723 N N . ASP A 1 90 ? 3.358 -17.453 1.718 1.00 94.94 90 ASP A N 1
ATOM 724 C CA . ASP A 1 90 ? 2.991 -18.649 2.493 1.00 94.94 90 ASP A CA 1
ATOM 725 C C . ASP A 1 90 ? 4.217 -19.415 3.026 1.00 94.94 90 ASP A C 1
ATOM 727 O O . ASP A 1 90 ? 4.126 -20.173 3.988 1.00 94.94 90 ASP A O 1
ATOM 731 N N . ARG A 1 91 ? 5.386 -19.215 2.403 1.00 95.69 91 ARG A N 1
ATOM 732 C CA . ARG A 1 91 ? 6.679 -19.804 2.798 1.00 95.69 91 ARG A CA 1
ATOM 733 C C . ARG A 1 91 ? 7.566 -18.844 3.590 1.00 95.69 91 ARG A C 1
ATOM 735 O O . ARG A 1 91 ? 8.704 -19.185 3.899 1.00 95.69 91 ARG A O 1
ATOM 742 N N . GLY A 1 92 ? 7.076 -17.642 3.886 1.00 91.94 92 GLY A N 1
ATOM 743 C CA . GLY A 1 92 ? 7.845 -16.593 4.553 1.00 91.94 92 GLY A CA 1
ATOM 744 C C . GLY A 1 92 ? 8.929 -15.953 3.679 1.00 91.94 92 GLY A C 1
ATOM 745 O O . GLY A 1 92 ? 9.813 -15.285 4.204 1.00 91.94 92 GLY A O 1
ATOM 746 N N . TRP A 1 93 ? 8.892 -16.142 2.356 1.00 92.31 93 TRP A N 1
ATOM 747 C CA . TRP A 1 93 ? 9.881 -15.581 1.420 1.00 92.31 93 TRP A CA 1
ATOM 748 C C . TRP A 1 93 ? 9.490 -14.211 0.870 1.00 92.31 93 TRP A C 1
ATOM 750 O O . TRP A 1 93 ? 10.323 -13.501 0.311 1.00 92.31 93 TRP A O 1
ATOM 760 N N . ALA A 1 94 ? 8.224 -13.832 1.018 1.00 93.19 94 ALA A N 1
ATOM 761 C CA . ALA A 1 94 ? 7.726 -12.510 0.681 1.00 93.19 94 ALA A CA 1
ATOM 762 C C . ALA A 1 94 ? 6.858 -11.970 1.828 1.00 93.19 94 ALA A C 1
ATOM 764 O O . ALA A 1 94 ? 6.277 -12.754 2.581 1.00 93.19 94 ALA A O 1
ATOM 765 N N . PRO A 1 95 ? 6.724 -10.641 1.966 1.00 94.44 95 PRO A N 1
ATOM 766 C CA . PRO A 1 95 ? 5.761 -10.057 2.891 1.00 94.44 95 PRO A CA 1
ATOM 767 C C . PRO A 1 95 ? 4.336 -10.539 2.603 1.00 94.44 95 PRO A C 1
ATOM 769 O O . PRO A 1 95 ? 3.943 -10.642 1.438 1.00 94.44 95 PRO A O 1
ATOM 772 N N . ALA A 1 96 ? 3.544 -10.769 3.653 1.00 94.25 96 ALA A N 1
ATOM 773 C CA . ALA A 1 96 ? 2.147 -11.170 3.503 1.00 94.25 96 ALA A CA 1
ATOM 774 C C . ALA A 1 96 ? 1.363 -10.144 2.671 1.00 94.25 96 ALA A C 1
ATOM 776 O O . ALA A 1 96 ? 1.415 -8.937 2.935 1.00 94.25 96 ALA A O 1
ATOM 777 N N . LEU A 1 97 ? 0.661 -10.640 1.652 1.00 93.38 97 LEU A N 1
ATOM 778 C CA . LEU A 1 97 ? -0.148 -9.839 0.742 1.00 93.38 97 LEU A CA 1
ATOM 779 C C . LEU A 1 97 ? -1.535 -9.617 1.347 1.00 93.38 97 LEU A C 1
ATOM 781 O O . LEU A 1 97 ? -2.260 -10.580 1.575 1.00 93.38 97 LEU A O 1
ATOM 785 N N . ARG A 1 98 ? -1.906 -8.356 1.573 1.00 92.50 98 ARG A N 1
ATOM 786 C CA . ARG A 1 98 ? -3.219 -7.972 2.122 1.00 92.50 98 ARG A CA 1
ATOM 787 C C . ARG A 1 98 ? -4.229 -7.628 1.046 1.00 92.50 98 ARG A C 1
ATOM 789 O O . ARG A 1 98 ? -5.427 -7.814 1.216 1.00 92.50 98 ARG A O 1
ATOM 796 N N . TYR A 1 99 ? -3.736 -7.045 -0.040 1.00 93.88 99 TYR A N 1
ATOM 797 C CA . TYR A 1 99 ? -4.575 -6.540 -1.108 1.00 93.88 99 TYR A CA 1
ATOM 798 C C . TYR A 1 99 ? -3.818 -6.523 -2.424 1.00 93.88 99 TYR A C 1
ATOM 800 O O . TYR A 1 99 ? -2.656 -6.111 -2.491 1.00 93.88 99 TYR A O 1
ATOM 808 N N . PHE A 1 100 ? -4.513 -6.932 -3.475 1.00 93.50 100 PHE A N 1
ATOM 809 C CA . PHE A 1 100 ? -4.070 -6.797 -4.848 1.00 93.50 100 PHE A CA 1
ATOM 810 C C . PHE A 1 100 ? -5.272 -6.479 -5.724 1.00 93.50 100 PHE A C 1
ATOM 812 O O . PHE A 1 100 ? -6.214 -7.269 -5.775 1.00 93.50 100 PHE A O 1
ATOM 819 N N . VAL A 1 101 ? -5.228 -5.342 -6.419 1.00 90.62 101 VAL A N 1
ATOM 820 C CA . VAL A 1 101 ? -6.233 -4.985 -7.424 1.00 90.62 101 VAL A CA 1
ATOM 821 C C . VAL A 1 101 ? -5.580 -4.226 -8.586 1.00 90.62 101 VAL A C 1
ATOM 823 O O . VAL A 1 101 ? -4.870 -3.239 -8.358 1.00 90.62 101 VAL A O 1
ATOM 826 N N . PRO A 1 102 ? -5.827 -4.645 -9.842 1.00 90.19 102 PRO A N 1
ATOM 827 C CA . PRO A 1 102 ? -5.562 -3.823 -11.017 1.00 90.19 102 PRO A CA 1
ATOM 828 C C . PRO A 1 102 ? -6.342 -2.508 -10.937 1.00 90.19 102 PRO A C 1
ATOM 830 O O . PRO A 1 102 ? -7.555 -2.512 -10.738 1.00 90.19 102 PRO A O 1
ATOM 833 N N . LEU A 1 103 ? -5.653 -1.381 -11.086 1.00 88.38 103 LEU A N 1
ATOM 834 C CA . LEU A 1 103 ? -6.291 -0.069 -11.048 1.00 88.38 103 LEU A CA 1
ATOM 835 C C . LEU A 1 103 ? -6.958 0.254 -12.386 1.00 88.38 103 LEU A C 1
ATOM 837 O O . LEU A 1 103 ? -6.636 -0.338 -13.417 1.00 88.38 103 LEU A O 1
ATOM 841 N N . ASP A 1 104 ? -7.871 1.229 -12.358 1.00 84.88 104 ASP A N 1
ATOM 842 C CA . ASP A 1 104 ? -8.525 1.757 -13.557 1.00 84.88 104 ASP A CA 1
ATOM 843 C C . ASP A 1 104 ? -7.469 2.167 -14.611 1.00 84.88 104 ASP A C 1
ATOM 845 O O . ASP A 1 104 ? -6.708 3.120 -14.372 1.00 84.88 104 ASP A O 1
ATOM 849 N N . PRO A 1 105 ? -7.431 1.496 -15.782 1.00 79.94 105 PRO A N 1
ATOM 850 C CA . PRO A 1 105 ? -6.453 1.770 -16.829 1.00 79.94 105 PRO A CA 1
ATOM 851 C C . PRO A 1 105 ? -6.500 3.207 -17.351 1.00 79.94 105 PRO A C 1
ATOM 853 O O . PRO A 1 105 ? -5.467 3.734 -17.767 1.00 79.94 105 PRO A O 1
ATOM 856 N N . CYS A 1 106 ? -7.674 3.847 -17.323 1.00 78.94 106 CYS A N 1
ATOM 857 C CA . CYS A 1 106 ? -7.870 5.216 -17.794 1.00 78.94 106 CYS A CA 1
ATOM 858 C C . CYS A 1 106 ? -7.227 6.249 -16.862 1.00 78.94 106 CYS A C 1
ATOM 860 O O . CYS A 1 106 ? -6.912 7.353 -17.299 1.00 78.94 106 CYS A O 1
ATOM 862 N N . ARG A 1 107 ? -7.038 5.908 -15.580 1.00 77.25 107 ARG A N 1
ATOM 863 C CA . ARG A 1 107 ? -6.545 6.833 -14.548 1.00 77.25 107 ARG A CA 1
ATOM 864 C C . ARG A 1 107 ? -5.117 6.548 -14.108 1.00 77.25 107 ARG A C 1
ATOM 866 O O . ARG A 1 107 ? -4.392 7.483 -13.788 1.00 77.25 107 ARG A O 1
ATOM 873 N N . TYR A 1 108 ? -4.712 5.281 -14.090 1.00 79.12 108 TYR A N 1
ATOM 874 C CA . TYR A 1 108 ? -3.454 4.859 -13.466 1.00 79.12 108 TYR A CA 1
ATOM 875 C C . TYR A 1 108 ? -2.528 4.107 -14.415 1.00 79.12 108 TYR A C 1
ATOM 877 O O . TYR A 1 108 ? -1.610 3.426 -13.964 1.00 79.12 108 TYR A O 1
ATOM 885 N N . ALA A 1 109 ? -2.756 4.215 -15.728 1.00 76.62 109 ALA A N 1
ATOM 886 C CA . ALA A 1 109 ? -2.135 3.340 -16.715 1.00 76.62 109 ALA A CA 1
ATOM 887 C C . ALA A 1 109 ? -2.334 1.863 -16.315 1.00 76.62 109 ALA A C 1
ATOM 889 O O . ALA A 1 109 ? -3.150 1.529 -15.460 1.00 76.62 109 ALA A O 1
ATOM 890 N N . ARG A 1 110 ? -1.627 0.923 -16.938 1.00 85.12 110 ARG A N 1
ATOM 891 C CA . ARG A 1 110 ? -1.781 -0.515 -16.656 1.00 85.12 110 ARG A CA 1
ATOM 892 C C . ARG A 1 110 ? -1.139 -0.917 -15.320 1.00 85.12 110 ARG A C 1
ATOM 894 O O . ARG A 1 110 ? -0.434 -1.924 -15.294 1.00 85.12 110 ARG A O 1
ATOM 901 N N . LEU A 1 111 ? -1.323 -0.138 -14.255 1.00 89.69 111 LEU A N 1
ATOM 902 C CA . LEU A 1 111 ? -0.797 -0.394 -12.918 1.00 89.69 111 LEU A CA 1
ATOM 903 C C . LEU A 1 111 ? -1.803 -1.168 -12.053 1.00 89.69 111 LEU A C 1
ATOM 905 O O . LEU A 1 111 ? -3.009 -1.149 -12.277 1.00 89.69 111 LEU A O 1
ATOM 909 N N . ALA A 1 112 ? -1.285 -1.841 -11.038 1.00 91.38 112 ALA A N 1
ATOM 910 C CA . ALA A 1 112 ? -2.019 -2.435 -9.939 1.00 91.38 112 ALA A CA 1
ATOM 911 C C . ALA A 1 112 ? -1.531 -1.838 -8.620 1.00 91.38 112 ALA A C 1
ATOM 913 O O . ALA A 1 112 ? -0.351 -1.501 -8.470 1.00 91.38 112 ALA A O 1
ATOM 914 N N . MET A 1 113 ? -2.450 -1.746 -7.666 1.00 93.81 113 MET A N 1
ATOM 915 C CA . MET A 1 113 ? -2.137 -1.435 -6.282 1.00 93.81 113 MET A CA 1
ATOM 916 C C . MET A 1 113 ? -1.925 -2.737 -5.522 1.00 93.81 113 MET A C 1
ATOM 918 O O . MET A 1 113 ? -2.760 -3.642 -5.552 1.00 93.81 113 MET A O 1
ATOM 922 N N . VAL A 1 114 ? -0.796 -2.809 -4.830 1.00 94.50 114 VAL A N 1
ATOM 923 C CA . VAL A 1 114 ? -0.382 -3.954 -4.028 1.00 94.50 114 VAL A CA 1
ATOM 924 C C . VAL A 1 114 ? -0.161 -3.459 -2.605 1.00 94.50 114 VAL A C 1
ATOM 926 O O . VAL A 1 114 ? 0.657 -2.564 -2.391 1.00 94.50 114 VAL A O 1
ATOM 929 N N . VAL A 1 115 ? -0.874 -4.027 -1.634 1.00 95.25 115 VAL A N 1
ATOM 930 C CA . VAL A 1 115 ? -0.676 -3.725 -0.210 1.00 95.25 115 VAL A CA 1
ATOM 931 C C . VAL A 1 115 ? -0.167 -4.963 0.499 1.00 95.25 115 VAL A C 1
ATOM 933 O O . VAL A 1 115 ? -0.741 -6.046 0.378 1.00 95.25 115 VAL A O 1
ATOM 936 N N . MET A 1 116 ? 0.911 -4.802 1.256 1.00 94.94 116 MET A N 1
ATOM 937 C CA . MET A 1 116 ? 1.558 -5.891 1.980 1.00 94.94 116 MET A CA 1
ATOM 938 C C . MET A 1 116 ? 2.035 -5.445 3.362 1.00 94.94 116 MET A C 1
ATOM 940 O O . MET A 1 116 ? 2.151 -4.247 3.638 1.00 94.94 116 MET A O 1
ATOM 944 N N . ASN A 1 117 ? 2.317 -6.411 4.236 1.00 94.75 117 ASN A N 1
ATOM 945 C CA . ASN A 1 117 ? 2.906 -6.133 5.545 1.00 94.75 117 ASN A CA 1
ATOM 946 C C . ASN A 1 117 ? 4.226 -5.374 5.390 1.00 94.75 117 ASN A C 1
ATOM 948 O O . ASN A 1 117 ? 5.042 -5.700 4.524 1.00 94.75 117 ASN A O 1
ATOM 952 N N . LYS A 1 118 ? 4.485 -4.416 6.285 1.00 93.19 118 LYS A N 1
ATOM 953 C CA . LYS A 1 118 ? 5.844 -3.910 6.450 1.00 93.19 118 LYS A CA 1
ATOM 954 C C . LYS A 1 118 ? 6.663 -4.958 7.202 1.00 93.19 118 LYS A C 1
ATOM 956 O O . LYS A 1 118 ? 6.379 -5.254 8.358 1.00 93.19 118 LYS A O 1
ATOM 961 N N . VAL A 1 119 ? 7.685 -5.502 6.550 1.00 88.62 119 VAL A N 1
ATOM 962 C CA . VAL A 1 119 ? 8.697 -6.341 7.204 1.00 88.62 119 VAL A CA 1
ATOM 963 C C . VAL A 1 119 ? 9.850 -5.438 7.621 1.00 88.62 119 VAL A C 1
ATOM 965 O O . VAL A 1 119 ? 10.270 -4.567 6.858 1.00 88.62 119 VAL A O 1
ATOM 968 N N . GLN A 1 120 ? 10.341 -5.605 8.846 1.00 80.19 120 GLN A N 1
ATOM 969 C CA . GLN A 1 120 ? 11.508 -4.871 9.310 1.00 80.19 120 GLN A CA 1
ATOM 970 C C . GLN A 1 120 ? 12.749 -5.470 8.643 1.00 80.19 120 GLN A C 1
ATOM 972 O O . GLN A 1 120 ? 13.109 -6.613 8.907 1.00 80.19 120 GLN A O 1
ATOM 977 N N . GLY A 1 121 ? 13.369 -4.717 7.735 1.00 65.00 121 GLY A N 1
ATOM 978 C CA . GLY A 1 121 ? 14.697 -5.062 7.245 1.00 65.00 121 GLY A CA 1
ATOM 979 C C . GLY A 1 121 ? 15.699 -4.832 8.369 1.00 65.00 121 GLY A C 1
ATOM 980 O O . GLY A 1 121 ? 15.763 -3.729 8.907 1.00 65.00 121 GLY A O 1
ATOM 981 N N . GLY A 1 122 ? 16.448 -5.864 8.745 1.00 44.50 122 GLY A N 1
ATOM 982 C CA . GLY A 1 122 ? 17.756 -5.637 9.342 1.00 44.50 122 GLY A CA 1
ATOM 983 C C . GLY A 1 122 ? 18.695 -5.225 8.218 1.00 44.50 122 GLY A C 1
ATOM 984 O O . GLY A 1 122 ? 18.698 -5.872 7.168 1.00 44.50 122 GLY A O 1
ATOM 985 N N . ASP A 1 123 ? 19.471 -4.162 8.413 1.00 45.66 123 ASP A N 1
ATOM 986 C CA . ASP A 1 123 ? 20.665 -3.971 7.600 1.00 45.66 123 ASP A CA 1
ATOM 987 C C . ASP A 1 123 ? 21.490 -5.253 7.742 1.00 45.66 123 ASP A C 1
ATOM 989 O O . ASP A 1 123 ? 21.857 -5.640 8.854 1.00 45.66 123 ASP A O 1
ATOM 993 N N . VAL A 1 124 ? 21.739 -5.961 6.638 1.00 42.88 124 VAL A N 1
ATOM 994 C CA . VAL A 1 124 ? 22.722 -7.048 6.627 1.00 42.88 124 VAL A CA 1
ATOM 995 C C . VAL A 1 124 ? 24.092 -6.378 6.710 1.00 42.88 124 VAL A C 1
ATOM 997 O O . VAL A 1 124 ? 24.784 -6.201 5.713 1.00 42.88 124 VAL A O 1
ATOM 1000 N N . GLY A 1 125 ? 24.447 -5.923 7.910 1.00 40.16 125 GLY A N 1
ATOM 1001 C CA . GLY A 1 125 ? 25.826 -5.680 8.285 1.00 40.16 125 GLY A CA 1
ATOM 1002 C C . GLY A 1 125 ? 26.537 -7.026 8.308 1.00 40.16 125 GLY A C 1
ATOM 1003 O O . GLY A 1 125 ? 26.015 -7.989 8.868 1.00 40.16 125 GLY A O 1
ATOM 1004 N N . GLU A 1 126 ? 27.687 -7.086 7.643 1.00 46.00 126 GLU A N 1
ATOM 1005 C CA . GLU A 1 126 ? 28.616 -8.213 7.576 1.00 46.00 126 GLU A CA 1
ATOM 1006 C C . GLU A 1 126 ? 28.549 -9.134 8.807 1.00 46.00 126 GLU A C 1
ATOM 1008 O O . GLU A 1 126 ? 29.114 -8.850 9.864 1.00 46.00 126 GLU A O 1
ATOM 1013 N N . SER A 1 127 ? 27.903 -10.293 8.671 1.00 39.28 127 SER A N 1
ATOM 1014 C CA . SER A 1 127 ? 28.150 -11.401 9.585 1.00 39.28 127 SER A CA 1
ATOM 1015 C C . SER A 1 127 ? 29.481 -12.023 9.182 1.00 39.28 127 SER A C 1
ATOM 1017 O O . SER A 1 127 ? 29.558 -12.827 8.252 1.00 39.28 127 SER A O 1
ATOM 1019 N N . GLY A 1 128 ? 30.527 -11.556 9.861 1.00 37.81 128 GLY A N 1
ATOM 1020 C CA . GLY A 1 128 ? 31.903 -11.980 9.693 1.00 37.81 128 GLY A CA 1
ATOM 1021 C C . GLY A 1 128 ? 32.076 -13.494 9.700 1.00 37.81 128 GLY A C 1
ATOM 1022 O O . GLY A 1 128 ? 31.499 -14.232 10.500 1.00 37.81 128 GLY A O 1
ATOM 1023 N N . GLN A 1 129 ? 32.948 -13.924 8.803 1.00 39.41 129 GLN A N 1
ATOM 1024 C CA . GLN A 1 129 ? 33.593 -15.218 8.829 1.00 39.41 129 GLN A CA 1
ATOM 1025 C C . GLN A 1 129 ? 34.356 -15.355 10.153 1.00 39.41 129 GLN A C 1
ATOM 1027 O O . GLN A 1 129 ? 35.319 -14.631 10.401 1.00 39.41 129 GLN A O 1
ATOM 1032 N N . LYS A 1 130 ? 33.924 -16.273 11.017 1.00 41.38 130 LYS A N 1
ATOM 1033 C CA . LYS A 1 130 ? 34.788 -16.838 12.055 1.00 41.38 130 LYS A CA 1
ATOM 1034 C C . LYS A 1 130 ? 35.075 -18.282 11.673 1.00 41.38 130 LYS A C 1
ATOM 1036 O O . LYS A 1 130 ? 34.182 -19.126 11.734 1.00 41.38 130 LYS A O 1
ATOM 1041 N N . GLY A 1 131 ? 36.296 -18.493 11.182 1.00 41.75 131 GLY A N 1
ATOM 1042 C CA . GLY A 1 131 ? 36.984 -19.774 11.318 1.00 41.75 131 GLY A CA 1
ATOM 1043 C C . GLY A 1 131 ? 37.500 -19.967 12.738 1.00 41.75 131 GLY A C 1
ATOM 1044 O O . GLY A 1 131 ? 37.344 -19.031 13.560 1.00 41.75 131 GLY A O 1
#

Sequence (131 aa):
MLQGYYRTLESPTPSLQPECMHPRFFPHITSYSSQDTGEVVEFVYVKPLQPEWAIRCVCFEAVIPKTAERIVVKFAESKYGEGAHRYMADRGWAPALRYFVPLDPCRYARLAMVVMNKVQGGDVGESGQKG

Organism: NCBI:txid1884261